Protein AF-A0AAE3GJQ9-F1 (afdb_monomer_lite)

InterPro domains:
  IPR012338 Beta-lactamase/transpeptidase-like [G3DSA:3.40.710.10] (1-154)
  IPR012338 Beta-lactamase/transpeptidase-like [SSF56601] (18-135)

pLDDT: mean 72.99, std 22.9, range [23.61, 96.0]

Secondary structure (DSSP, 8-state):
-PPP-----------HHHHHHHT-TTTS--TTTGGGSHHHHHHT-TTTT----HHHHHHHHHHHTT--SSS--SS-HHHHHHHHS--EEEE-TTT-SEEEE-SSSEE-TTT-GGG-TT-EEEE-TTSEEEEE-TTS-HHHHHHH--EEE----S-TTS--HHHHHHHHT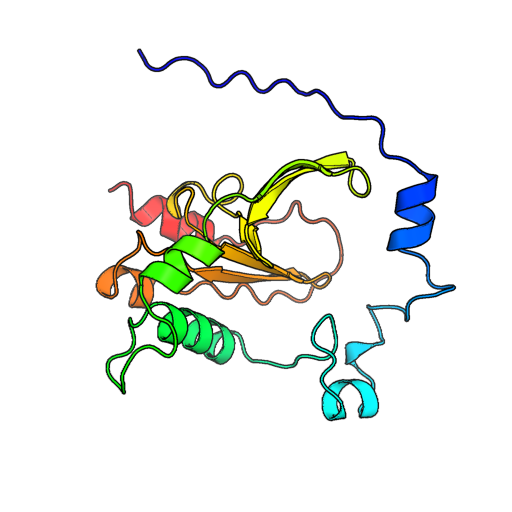T--

Foldseek 3Di:
DDDPDPPPPPLPPQPVVLLCVVCPCVPDPDLVCQCVDPVLCVVVPVPRNDDDDLVGLLVLLCLCLQLDPPDGRPDDPVRLVQQQDWDDFDQDNNPSDTFTHGNVWTACCVVQVLLPSSKTWDADQQGFIFIHHNVQHSVRSVQQSDGPDDGDDDDPPDDPVSNVVSSVVVVD

Radius of gyration: 17.52 Å; chains: 1; bounding box: 45×39×41 Å

Sequence (172 aa):
MAPAIQTSGAEAEKSPELAKIAFSHKYMPDLSVFPNFRRTRALGQGWAGGVASARGVAGAYAAALGVLDDGPAPLHADTVETFTRIRSEGIDLVSGVESRFALGFEVFDARYPCLGPEAFGHGGTAGASAFASPRLTRRHWRRTAGAAAHHRSTSQSWMAPEVTSRCSSIML

Structure (mmCIF, N/CA/C/O backbone):
data_AF-A0AAE3GJQ9-F1
#
_entry.id   AF-A0AAE3GJQ9-F1
#
loop_
_atom_site.group_PDB
_atom_site.id
_atom_site.type_symbol
_atom_site.label_atom_id
_atom_site.label_alt_id
_atom_site.label_comp_id
_atom_site.label_asym_id
_atom_site.label_entity_id
_atom_site.label_seq_id
_atom_site.pdbx_PDB_ins_code
_atom_site.Cartn_x
_atom_site.Cartn_y
_atom_site.Cartn_z
_atom_site.occupancy
_atom_site.B_iso_or_equiv
_atom_site.auth_seq_id
_atom_site.auth_comp_id
_atom_site.auth_asym_id
_atom_site.auth_atom_id
_atom_site.pdbx_PDB_model_num
ATOM 1 N N . MET A 1 1 ? 13.189 25.782 22.256 1.00 32.47 1 MET A N 1
ATOM 2 C CA . MET A 1 1 ? 14.228 25.770 21.208 1.00 32.47 1 MET A CA 1
ATOM 3 C C . MET A 1 1 ? 14.411 24.318 20.790 1.00 32.47 1 MET A C 1
ATOM 5 O O . MET A 1 1 ? 15.151 23.595 21.438 1.00 32.47 1 MET A O 1
ATOM 9 N N . ALA A 1 2 ? 13.594 23.844 19.846 1.00 30.52 2 ALA A N 1
ATOM 10 C CA . ALA A 1 2 ? 13.732 22.488 19.313 1.00 30.52 2 ALA A CA 1
ATOM 11 C C . ALA A 1 2 ? 14.987 22.449 18.425 1.00 30.52 2 ALA A C 1
ATOM 13 O O . ALA A 1 2 ? 15.231 23.439 17.727 1.00 30.52 2 ALA A O 1
ATOM 14 N N . PRO A 1 3 ? 15.806 21.386 18.468 1.00 30.17 3 PRO A N 1
ATOM 15 C CA . PRO A 1 3 ? 16.993 21.326 17.633 1.00 30.17 3 PRO A CA 1
ATOM 16 C C . PRO A 1 3 ? 16.565 21.271 16.165 1.00 30.17 3 PRO A C 1
ATOM 18 O O . PRO A 1 3 ? 15.578 20.622 15.813 1.00 30.17 3 PRO A O 1
ATOM 21 N N . ALA A 1 4 ? 17.297 21.991 15.319 1.00 27.89 4 ALA A N 1
ATOM 22 C CA . ALA A 1 4 ? 17.154 21.899 13.878 1.00 27.89 4 ALA A CA 1
ATOM 23 C C . ALA A 1 4 ? 17.372 20.439 13.459 1.00 27.89 4 ALA A C 1
ATOM 25 O O . ALA A 1 4 ? 18.405 19.852 13.784 1.00 27.89 4 ALA A O 1
ATOM 26 N N . ILE A 1 5 ? 16.399 19.858 12.755 1.00 37.12 5 ILE A N 1
ATOM 27 C CA . ILE A 1 5 ? 16.585 18.589 12.055 1.00 37.12 5 ILE A CA 1
ATOM 28 C C . ILE A 1 5 ? 17.704 18.840 11.049 1.00 37.12 5 ILE A C 1
ATOM 30 O O . ILE A 1 5 ? 17.529 19.598 10.094 1.00 37.12 5 ILE A O 1
ATOM 34 N N . GLN A 1 6 ? 18.878 18.266 11.301 1.00 32.62 6 GLN A N 1
ATOM 35 C CA . GLN A 1 6 ? 19.930 18.229 10.304 1.00 32.62 6 GLN A CA 1
ATOM 36 C C . GLN A 1 6 ? 19.438 17.327 9.178 1.00 32.62 6 GLN A C 1
ATOM 38 O O . GLN A 1 6 ? 19.431 16.108 9.304 1.00 32.62 6 GLN A O 1
ATOM 43 N N . THR A 1 7 ? 19.011 17.933 8.075 1.00 36.88 7 THR A N 1
ATOM 44 C CA . THR A 1 7 ? 18.925 17.254 6.787 1.00 36.88 7 THR A CA 1
ATOM 45 C C . THR A 1 7 ? 20.358 16.937 6.371 1.00 36.88 7 THR A C 1
ATOM 47 O O . THR A 1 7 ? 20.999 17.744 5.692 1.00 36.88 7 THR A O 1
ATOM 50 N N . SER A 1 8 ? 20.922 15.813 6.822 1.00 38.44 8 SER A N 1
ATOM 51 C CA . SER A 1 8 ? 22.130 15.299 6.185 1.00 38.44 8 SER A CA 1
ATOM 52 C C . SER A 1 8 ? 21.716 14.834 4.794 1.00 38.44 8 SER A C 1
ATOM 54 O O . SER A 1 8 ? 21.254 13.712 4.611 1.00 38.44 8 SER A O 1
ATOM 56 N N . GLY A 1 9 ? 21.839 15.740 3.826 1.00 37.78 9 GLY A N 1
ATOM 57 C CA . GLY A 1 9 ? 21.738 15.478 2.396 1.00 37.78 9 GLY A CA 1
ATOM 58 C C . GLY A 1 9 ? 22.890 14.599 1.920 1.00 37.78 9 GLY A C 1
ATOM 59 O O . GLY A 1 9 ? 23.699 15.019 1.101 1.00 37.78 9 GLY A O 1
ATOM 60 N N . ALA A 1 10 ? 22.999 13.394 2.470 1.00 41.84 10 ALA A N 1
ATOM 61 C CA . ALA A 1 10 ? 23.783 12.335 1.876 1.00 41.84 10 ALA A CA 1
ATOM 62 C C . ALA A 1 10 ? 22.895 11.688 0.810 1.00 41.84 10 ALA A C 1
ATOM 64 O O . ALA A 1 10 ? 22.205 10.709 1.069 1.00 41.84 10 ALA A O 1
ATOM 65 N N . GLU A 1 11 ? 22.872 12.271 -0.388 1.00 43.75 11 GLU A N 1
ATOM 66 C CA . GLU A 1 11 ? 22.449 11.540 -1.581 1.00 43.75 11 GLU A CA 1
ATOM 67 C C . GLU A 1 11 ? 23.461 10.399 -1.744 1.00 43.75 11 GLU A C 1
ATOM 69 O O . GLU A 1 11 ? 24.597 10.619 -2.169 1.00 43.75 11 GLU A O 1
ATOM 74 N N . ALA A 1 12 ? 23.113 9.185 -1.309 1.00 54.75 12 ALA A N 1
ATOM 75 C CA . ALA A 1 12 ? 23.925 8.035 -1.675 1.00 54.75 12 ALA A CA 1
ATOM 76 C C . ALA A 1 12 ? 23.863 7.909 -3.200 1.00 54.75 12 ALA A C 1
ATOM 78 O O . ALA A 1 12 ? 22.792 8.051 -3.799 1.00 54.75 12 ALA A O 1
ATOM 79 N N . GLU A 1 13 ? 25.014 7.679 -3.829 1.00 60.03 13 GLU A N 1
ATOM 80 C CA . GLU A 1 13 ? 25.101 7.516 -5.274 1.00 60.03 13 GLU A CA 1
ATOM 81 C C . GLU A 1 13 ? 24.125 6.416 -5.714 1.00 60.03 13 GLU A C 1
ATOM 83 O O . GLU A 1 13 ? 24.270 5.248 -5.343 1.00 60.03 13 GLU A O 1
ATOM 88 N N . LYS A 1 14 ? 23.088 6.807 -6.468 1.00 63.06 14 LYS A N 1
ATOM 89 C CA . LYS A 1 14 ? 22.105 5.882 -7.043 1.00 63.06 14 LYS A CA 1
ATOM 90 C C . LYS A 1 14 ? 22.868 4.799 -7.771 1.00 63.06 14 LYS A C 1
ATOM 92 O O . LYS A 1 14 ? 23.585 5.122 -8.712 1.00 63.06 14 LYS A O 1
ATOM 97 N N . SER A 1 15 ? 22.699 3.536 -7.389 1.00 79.31 15 SER A N 1
ATOM 98 C CA . SER A 1 15 ? 23.363 2.463 -8.121 1.00 79.31 15 SER A CA 1
ATOM 99 C C . SER A 1 15 ? 22.701 2.333 -9.497 1.00 79.31 15 SER A C 1
ATOM 101 O O . SER A 1 15 ? 21.557 1.868 -9.583 1.00 79.31 15 SER A O 1
ATOM 103 N N . PRO A 1 16 ? 23.379 2.721 -10.597 1.00 79.44 16 PRO A N 1
ATOM 104 C CA . PRO A 1 16 ? 22.765 2.688 -11.919 1.00 79.44 16 PRO A CA 1
ATOM 105 C C . PRO A 1 16 ? 22.431 1.252 -12.339 1.00 79.44 16 PRO A C 1
ATOM 107 O O . PRO A 1 16 ? 21.492 1.037 -13.100 1.00 79.44 16 PRO A O 1
ATOM 110 N N . GLU A 1 17 ? 23.150 0.261 -11.811 1.00 87.81 17 GLU A N 1
ATOM 111 C CA . GLU A 1 17 ? 22.883 -1.157 -12.055 1.00 87.81 17 GLU A CA 1
ATOM 112 C C . GLU A 1 17 ? 21.627 -1.653 -11.325 1.00 87.81 17 GLU A C 1
ATOM 114 O O . GLU A 1 17 ? 20.799 -2.331 -11.936 1.00 87.81 17 GLU A O 1
ATOM 119 N N . LEU A 1 18 ? 21.411 -1.268 -10.059 1.00 89.50 18 LEU A N 1
ATOM 120 C CA . LEU A 1 18 ? 20.191 -1.653 -9.337 1.00 89.50 18 LEU A CA 1
ATOM 121 C C . LEU A 1 18 ? 18.946 -1.015 -9.953 1.00 89.50 18 LEU A C 1
ATOM 123 O O . LEU A 1 18 ? 17.935 -1.694 -10.120 1.00 89.50 18 LEU A O 1
ATOM 127 N N . ALA A 1 19 ? 19.031 0.252 -10.366 1.00 85.69 19 ALA A N 1
ATOM 128 C CA . ALA A 1 19 ? 17.940 0.917 -11.070 1.00 85.69 19 ALA A CA 1
ATOM 129 C C . ALA A 1 19 ? 17.616 0.221 -12.406 1.00 85.69 19 ALA A C 1
ATOM 131 O O . ALA A 1 19 ? 16.446 -0.018 -12.712 1.00 85.69 19 ALA A O 1
ATOM 132 N N . LYS A 1 20 ? 18.637 -0.180 -13.181 1.00 86.25 20 LYS A N 1
ATOM 133 C CA . LYS A 1 20 ? 18.446 -0.951 -14.424 1.00 86.25 20 LYS A CA 1
ATOM 134 C C . LYS A 1 20 ? 17.746 -2.285 -14.189 1.00 86.25 20 LYS A C 1
ATOM 136 O O . LYS A 1 20 ? 16.993 -2.705 -15.062 1.00 86.25 20 LYS A O 1
ATOM 141 N N . ILE A 1 21 ? 17.998 -2.951 -13.059 1.00 88.00 21 ILE A N 1
ATOM 142 C CA . ILE A 1 21 ? 17.336 -4.210 -12.690 1.00 88.00 21 ILE A CA 1
ATOM 143 C C . ILE A 1 21 ? 15.894 -3.943 -12.240 1.00 88.00 21 ILE A C 1
ATOM 145 O O . ILE A 1 21 ? 14.971 -4.550 -12.781 1.00 88.00 21 ILE A O 1
ATOM 149 N N . ALA A 1 22 ? 15.695 -3.020 -11.296 1.00 85.75 22 ALA A N 1
ATOM 150 C CA . ALA A 1 22 ? 14.398 -2.739 -10.679 1.00 85.75 22 ALA A CA 1
ATOM 151 C C . ALA A 1 22 ? 13.359 -2.178 -11.664 1.00 85.75 22 ALA A C 1
ATOM 153 O O . ALA A 1 22 ? 12.171 -2.455 -11.532 1.00 85.75 22 ALA A O 1
ATOM 154 N N . PHE A 1 23 ? 13.803 -1.424 -12.673 1.00 83.38 23 PHE A N 1
ATOM 155 C CA . PHE A 1 23 ? 12.940 -0.860 -13.715 1.00 83.38 23 PHE A CA 1
ATOM 156 C C . PHE A 1 23 ? 13.115 -1.570 -15.070 1.00 83.38 23 PHE A C 1
ATOM 158 O O . PHE A 1 23 ? 12.793 -1.018 -16.122 1.00 83.38 23 PHE A O 1
ATOM 165 N N . SER A 1 24 ? 13.641 -2.803 -15.069 1.00 85.56 24 SER A N 1
ATOM 166 C CA . SER A 1 24 ? 13.931 -3.542 -16.298 1.00 85.56 24 SER A CA 1
ATOM 167 C C . SER A 1 24 ? 12.677 -4.089 -16.974 1.00 85.56 24 SER A C 1
ATOM 169 O O . SER A 1 24 ? 12.030 -4.998 -16.457 1.00 85.56 24 SER A O 1
ATOM 171 N N . HIS A 1 25 ? 12.430 -3.690 -18.221 1.00 84.69 25 HIS A N 1
ATOM 172 C CA . HIS A 1 25 ? 11.399 -4.325 -19.054 1.00 84.69 25 HIS A CA 1
ATOM 173 C C . HIS A 1 25 ? 11.817 -5.717 -19.575 1.00 84.69 25 HIS A C 1
ATOM 175 O O . HIS A 1 25 ? 11.029 -6.413 -20.211 1.00 84.69 25 HIS A O 1
ATOM 181 N N . LYS A 1 26 ? 13.065 -6.146 -19.317 1.00 84.19 26 LYS A N 1
ATOM 182 C CA . LYS A 1 26 ? 13.549 -7.490 -19.673 1.00 84.19 26 LYS A CA 1
ATOM 183 C C . LYS A 1 26 ? 12.948 -8.573 -18.772 1.00 84.19 26 LYS A C 1
ATOM 185 O O . LYS A 1 26 ? 12.724 -9.689 -19.230 1.00 84.19 26 LYS A O 1
ATOM 190 N N . TYR A 1 27 ? 12.725 -8.247 -17.500 1.00 78.31 27 TYR A N 1
ATOM 191 C CA . TYR A 1 27 ? 12.265 -9.196 -16.479 1.00 78.31 27 TYR A CA 1
ATOM 192 C C . TYR A 1 27 ? 10.924 -8.802 -15.861 1.00 78.31 27 TYR A C 1
ATOM 194 O O . TYR A 1 27 ? 10.273 -9.637 -15.237 1.00 78.31 27 TYR A O 1
ATOM 202 N N . MET A 1 28 ? 10.496 -7.553 -16.050 1.00 79.25 28 MET A N 1
ATOM 203 C CA . MET A 1 28 ? 9.217 -7.050 -15.575 1.00 79.25 28 MET A CA 1
ATOM 204 C C . MET A 1 28 ? 8.371 -6.570 -16.751 1.00 79.25 28 MET A C 1
ATOM 206 O O . MET A 1 28 ? 8.904 -6.034 -17.722 1.00 79.25 28 MET A O 1
ATOM 210 N N . PRO A 1 29 ? 7.048 -6.765 -16.697 1.00 84.31 29 PRO A N 1
ATOM 211 C CA . PRO A 1 29 ? 6.170 -6.226 -17.717 1.00 84.31 29 PRO A CA 1
ATOM 212 C C . PRO A 1 29 ? 6.131 -4.698 -17.613 1.00 84.31 29 PRO A C 1
ATOM 214 O O . PRO A 1 29 ? 6.229 -4.137 -16.522 1.00 84.31 29 PRO A O 1
ATOM 217 N N . ASP A 1 30 ? 5.930 -4.028 -18.745 1.00 86.12 30 ASP A N 1
ATOM 218 C CA . ASP A 1 30 ? 5.709 -2.583 -18.774 1.00 86.12 30 ASP A CA 1
ATOM 219 C C . ASP A 1 30 ? 4.469 -2.222 -17.936 1.00 86.12 30 ASP A C 1
ATOM 221 O O . ASP A 1 30 ? 3.333 -2.551 -18.292 1.00 86.12 30 ASP A O 1
ATOM 225 N N . LEU A 1 31 ? 4.691 -1.539 -16.809 1.00 84.12 31 LEU A N 1
ATOM 226 C CA . LEU A 1 31 ? 3.649 -1.199 -15.838 1.00 84.12 31 LEU A CA 1
ATOM 227 C C . LEU A 1 31 ? 2.618 -0.200 -16.374 1.00 84.12 31 LEU A C 1
ATOM 229 O O . LEU A 1 31 ? 1.530 -0.103 -15.808 1.00 84.12 31 LEU A O 1
ATOM 233 N N . SER A 1 32 ? 2.912 0.507 -17.469 1.00 84.12 32 SER A N 1
ATOM 234 C CA . SER A 1 32 ? 1.944 1.400 -18.115 1.00 84.12 32 SER A CA 1
ATOM 235 C C . SER A 1 32 ? 0.811 0.633 -18.809 1.00 84.12 32 SER A C 1
ATOM 237 O O . SER A 1 32 ? -0.311 1.130 -18.920 1.00 84.12 32 SER A O 1
ATOM 239 N N . VAL A 1 33 ? 1.073 -0.611 -19.226 1.00 88.50 33 VAL A N 1
ATOM 240 C CA . VAL A 1 33 ? 0.109 -1.471 -19.930 1.00 88.50 33 VAL A CA 1
ATOM 241 C C . VAL A 1 33 ? -0.273 -2.717 -19.138 1.00 88.50 33 VAL A C 1
ATOM 243 O O . VAL A 1 33 ? -1.373 -3.238 -19.315 1.00 88.50 33 VAL A O 1
ATOM 246 N N . PHE A 1 34 ? 0.587 -3.193 -18.238 1.00 88.50 34 PHE A N 1
ATOM 247 C CA . PHE A 1 34 ? 0.407 -4.455 -17.523 1.00 88.50 34 PHE A CA 1
ATOM 248 C C . PHE A 1 34 ? -0.934 -4.582 -16.767 1.00 88.50 34 PHE A C 1
ATOM 250 O O . PHE A 1 34 ? -1.601 -5.613 -16.930 1.00 88.50 34 PHE A O 1
ATOM 257 N N . PRO A 1 35 ? -1.409 -3.564 -16.020 1.00 89.06 35 PRO A N 1
ATOM 258 C CA . PRO A 1 35 ? -2.707 -3.627 -15.337 1.00 89.06 35 PRO A CA 1
ATOM 259 C C . PRO A 1 35 ? -3.910 -3.687 -16.300 1.00 89.06 35 PRO A C 1
ATOM 261 O O . PRO A 1 35 ? -5.016 -4.090 -15.917 1.00 89.06 35 PRO A O 1
ATOM 264 N N . ASN A 1 36 ? -3.714 -3.321 -17.574 1.00 91.19 36 ASN A N 1
ATOM 265 C CA . ASN A 1 36 ? -4.773 -3.278 -18.583 1.00 91.19 36 ASN A CA 1
ATOM 266 C C . ASN A 1 36 ? -5.098 -4.657 -19.179 1.00 91.19 36 ASN A C 1
ATOM 268 O O . ASN A 1 36 ? -6.189 -4.832 -19.738 1.00 91.19 36 ASN A O 1
ATOM 272 N N . PHE A 1 37 ? -4.262 -5.678 -18.976 1.00 93.88 37 PHE A N 1
ATOM 273 C CA . PHE A 1 37 ? -4.596 -7.041 -19.389 1.00 93.88 37 PHE A CA 1
ATOM 274 C C . PHE A 1 37 ? -5.681 -7.658 -18.497 1.00 93.88 37 PHE A C 1
ATOM 276 O O . PHE A 1 37 ? -5.590 -7.655 -17.269 1.00 93.88 37 PHE A O 1
ATOM 283 N N . ARG A 1 38 ? -6.699 -8.277 -19.118 1.00 96.00 38 ARG A N 1
ATOM 284 C CA . ARG A 1 38 ? -7.754 -9.002 -18.380 1.00 96.00 38 ARG A CA 1
ATOM 285 C C . ARG A 1 38 ? -7.173 -10.085 -17.475 1.00 96.00 38 ARG A C 1
ATOM 287 O O . ARG A 1 38 ? -7.627 -10.230 -16.349 1.00 96.00 38 ARG A O 1
ATOM 294 N N . ARG A 1 39 ? -6.158 -10.812 -17.957 1.00 94.75 39 ARG A N 1
ATOM 295 C CA . ARG A 1 39 ? -5.498 -11.882 -17.198 1.00 94.75 39 ARG A CA 1
ATOM 296 C C . ARG A 1 39 ? -4.814 -11.354 -15.936 1.00 94.75 39 ARG A C 1
ATOM 298 O O . ARG A 1 39 ? -4.916 -12.000 -14.904 1.00 94.75 39 ARG A O 1
ATOM 305 N N . THR A 1 40 ? -4.186 -10.179 -15.999 1.00 93.44 40 THR A N 1
ATOM 306 C CA . THR A 1 40 ? -3.594 -9.515 -14.828 1.00 93.44 40 THR A CA 1
ATOM 307 C C . THR A 1 40 ? -4.656 -9.240 -13.769 1.00 93.44 40 THR A C 1
ATOM 309 O O . THR A 1 40 ? -4.527 -9.701 -12.642 1.00 93.44 40 THR A O 1
ATOM 312 N N . ARG A 1 41 ? -5.764 -8.591 -14.149 1.00 94.44 41 ARG A N 1
ATOM 313 C CA . ARG A 1 41 ? -6.862 -8.298 -13.212 1.00 94.44 41 ARG A CA 1
ATOM 314 C C . ARG A 1 41 ? -7.543 -9.551 -12.666 1.00 94.44 41 ARG A C 1
ATOM 316 O O . ARG A 1 41 ? -7.958 -9.560 -11.517 1.00 94.44 41 ARG A O 1
ATOM 323 N N . ALA A 1 42 ? -7.667 -10.593 -13.486 1.00 95.38 42 ALA A N 1
ATOM 324 C CA . ALA A 1 42 ? -8.278 -11.854 -13.076 1.00 95.38 42 ALA A CA 1
ATOM 325 C C . ALA A 1 42 ? -7.412 -12.631 -12.073 1.00 95.38 42 ALA A C 1
ATOM 327 O O . ALA A 1 42 ? -7.957 -13.304 -11.206 1.00 95.38 42 ALA A O 1
ATOM 328 N N . LEU A 1 43 ? -6.082 -12.552 -12.194 1.00 95.06 43 LEU A N 1
ATOM 329 C CA . LEU A 1 43 ? -5.153 -13.228 -11.283 1.00 95.06 43 LEU A CA 1
ATOM 330 C C . LEU A 1 43 ? -4.806 -12.389 -10.049 1.00 95.06 43 LEU A C 1
ATOM 332 O O . LEU A 1 43 ? -4.459 -12.963 -9.023 1.00 95.06 43 LEU A O 1
ATOM 336 N N . GLY A 1 44 ? -4.879 -11.058 -10.141 1.00 91.94 44 GLY A N 1
ATOM 337 C CA . GLY A 1 44 ? -4.752 -10.158 -8.996 1.00 91.94 44 GLY A CA 1
ATOM 338 C C . GLY A 1 44 ? -3.422 -10.288 -8.254 1.00 91.94 44 GLY A C 1
ATOM 339 O O . GLY A 1 44 ? -3.418 -10.400 -7.031 1.00 91.94 44 GLY A O 1
ATOM 340 N N . GLN A 1 45 ? -2.288 -10.300 -8.967 1.00 90.50 45 GLN A N 1
ATOM 341 C CA . GLN A 1 45 ? -0.972 -10.424 -8.331 1.00 90.50 45 GLN A CA 1
ATOM 342 C C . GLN A 1 45 ? -0.783 -9.325 -7.278 1.00 90.50 45 GLN A C 1
ATOM 344 O O . GLN A 1 45 ? -0.969 -8.146 -7.584 1.00 90.50 45 GLN A O 1
ATOM 349 N N . GLY A 1 46 ? -0.354 -9.706 -6.072 1.00 86.12 46 GLY A N 1
ATOM 350 C CA . GLY A 1 46 ? -0.326 -8.817 -4.904 1.00 86.12 46 GLY A CA 1
ATOM 351 C C . GLY A 1 46 ? 0.526 -7.551 -5.047 1.00 86.12 46 GLY A C 1
ATOM 352 O O . GLY A 1 46 ? 0.322 -6.607 -4.296 1.00 86.12 46 GLY A O 1
ATOM 353 N N . TRP A 1 47 ? 1.439 -7.500 -6.019 1.00 84.88 47 TRP A N 1
ATOM 354 C CA . TRP A 1 47 ? 2.322 -6.352 -6.231 1.00 84.88 47 TRP A CA 1
ATOM 355 C C . TRP A 1 47 ? 1.826 -5.344 -7.293 1.00 84.88 47 TRP A C 1
ATOM 357 O O . TRP A 1 47 ? 2.091 -4.155 -7.163 1.00 84.88 47 TRP A O 1
ATOM 367 N N . ALA A 1 48 ? 1.086 -5.769 -8.330 1.00 86.00 48 ALA A N 1
ATOM 368 C CA . ALA A 1 48 ? 0.695 -4.870 -9.438 1.00 86.00 48 ALA A CA 1
ATOM 369 C C . ALA A 1 48 ? -0.638 -5.201 -10.143 1.00 86.00 48 ALA A C 1
ATOM 371 O O . ALA A 1 48 ? -1.044 -4.482 -11.055 1.00 86.00 48 ALA A O 1
ATOM 372 N N . GLY A 1 49 ? -1.321 -6.287 -9.763 1.00 89.31 49 GLY A N 1
ATOM 373 C CA . GLY A 1 49 ? -2.559 -6.734 -10.416 1.00 89.31 49 GLY A CA 1
ATOM 374 C C . GLY A 1 49 ? -3.851 -6.288 -9.727 1.00 89.31 49 GLY A C 1
ATOM 375 O O . GLY A 1 49 ? -4.936 -6.550 -10.247 1.00 89.31 49 GLY A O 1
ATOM 376 N N . GLY A 1 50 ? -3.750 -5.643 -8.563 1.00 89.44 50 GLY A N 1
ATOM 377 C CA . GLY A 1 50 ? -4.899 -5.199 -7.778 1.00 89.44 50 GLY A CA 1
ATOM 378 C C . GLY A 1 50 ? -5.696 -4.087 -8.463 1.00 89.44 50 GLY A C 1
ATOM 379 O O . GLY A 1 50 ? -5.133 -3.150 -9.025 1.00 89.44 50 GLY A O 1
ATOM 380 N N . VAL A 1 51 ? -7.025 -4.171 -8.379 1.00 90.38 51 VAL A N 1
ATOM 381 C CA . VAL A 1 51 ? -7.946 -3.133 -8.859 1.00 90.38 51 VAL A CA 1
ATOM 382 C C . VAL A 1 51 ? -8.911 -2.784 -7.742 1.00 90.38 51 VAL A C 1
ATOM 384 O O . VAL A 1 51 ? -9.621 -3.647 -7.233 1.00 90.38 51 VAL A O 1
ATOM 387 N N . ALA A 1 52 ? -8.954 -1.509 -7.374 1.00 88.31 52 ALA A N 1
ATOM 388 C CA . ALA A 1 52 ? -9.846 -1.018 -6.340 1.00 88.31 52 ALA A CA 1
ATOM 389 C C . ALA A 1 52 ? -10.216 0.448 -6.586 1.00 88.31 52 ALA A C 1
ATOM 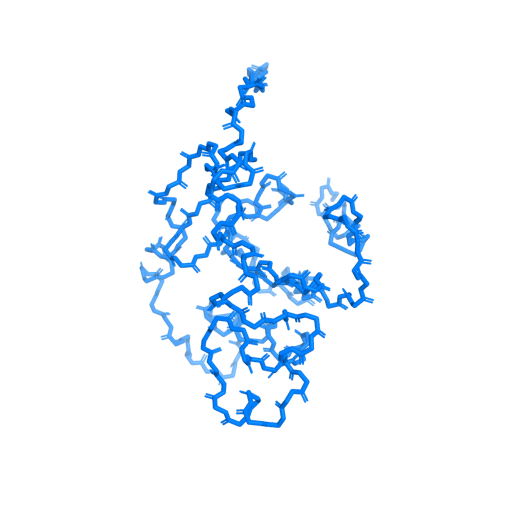391 O O . ALA A 1 52 ? -9.491 1.195 -7.242 1.00 88.31 52 ALA A O 1
ATOM 392 N N . SER A 1 53 ? -11.357 0.866 -6.038 1.00 86.81 53 SER A N 1
ATOM 393 C CA . SER A 1 53 ? -11.718 2.283 -5.976 1.00 86.81 53 SER A CA 1
ATOM 394 C C . SER A 1 53 ? -11.044 2.955 -4.780 1.00 86.81 53 SER A C 1
ATOM 396 O O . SER A 1 53 ? -10.804 2.309 -3.760 1.00 86.81 53 SER A O 1
ATOM 398 N N . ALA A 1 54 ? -10.829 4.270 -4.860 1.00 82.00 54 ALA A N 1
ATOM 399 C CA . ALA A 1 54 ? -10.322 5.079 -3.749 1.00 82.00 54 ALA A CA 1
ATOM 400 C C . ALA A 1 54 ? -11.112 4.841 -2.444 1.00 82.00 54 ALA A C 1
ATOM 402 O O . ALA A 1 54 ? -10.533 4.599 -1.387 1.00 82.00 54 ALA A O 1
ATOM 403 N N . ARG A 1 55 ? -12.449 4.812 -2.540 1.00 83.56 55 ARG A N 1
ATOM 404 C CA . ARG A 1 55 ? -13.347 4.520 -1.412 1.00 83.56 55 ARG A CA 1
ATOM 405 C C . ARG A 1 55 ? -13.134 3.116 -0.844 1.00 83.56 55 ARG A C 1
ATOM 407 O O . ARG A 1 55 ? -13.127 2.961 0.370 1.00 83.56 55 ARG A O 1
ATOM 414 N N . GLY A 1 56 ? -12.975 2.112 -1.706 1.00 86.50 56 GLY A N 1
ATOM 415 C CA . GLY A 1 56 ? -12.757 0.729 -1.283 1.00 86.50 56 GLY A CA 1
ATOM 416 C C . GLY A 1 56 ? -11.442 0.559 -0.526 1.00 86.50 56 GLY A C 1
ATOM 417 O O . GLY A 1 56 ? -11.435 -0.016 0.557 1.00 86.50 56 GLY A O 1
ATOM 418 N N . VAL A 1 57 ? -10.349 1.127 -1.047 1.00 88.50 57 VAL A N 1
ATOM 419 C CA . VAL A 1 57 ? -9.033 1.058 -0.387 1.00 88.50 57 VAL A CA 1
ATOM 420 C C . VAL A 1 57 ? -9.043 1.819 0.938 1.00 88.50 57 VAL A C 1
ATOM 422 O O . VAL A 1 57 ? -8.586 1.292 1.949 1.00 88.50 57 VAL A O 1
ATOM 425 N N . ALA A 1 58 ? -9.635 3.016 0.975 1.00 84.94 58 ALA A N 1
ATOM 426 C CA . ALA A 1 58 ? -9.830 3.746 2.224 1.00 84.94 58 ALA A CA 1
ATOM 427 C C . ALA A 1 58 ? -10.649 2.937 3.245 1.00 84.94 58 ALA A C 1
ATOM 429 O O . ALA A 1 58 ? -10.290 2.887 4.417 1.00 84.94 58 ALA A O 1
ATOM 430 N N . GLY A 1 59 ? -11.716 2.264 2.807 1.00 86.06 59 GLY A N 1
ATOM 431 C CA . GLY A 1 59 ? -12.503 1.363 3.649 1.00 86.06 59 GLY A CA 1
ATOM 432 C C . GLY A 1 59 ? -11.688 0.188 4.194 1.00 86.06 59 GLY A C 1
ATOM 433 O O . GLY A 1 59 ? -11.809 -0.131 5.370 1.00 86.06 59 GLY A O 1
ATOM 434 N N . ALA A 1 60 ? -10.809 -0.411 3.386 1.00 88.88 60 ALA A N 1
ATOM 435 C CA . ALA A 1 60 ? -9.942 -1.506 3.825 1.00 88.88 60 ALA A CA 1
ATOM 436 C C . ALA A 1 60 ? -8.948 -1.065 4.916 1.00 88.88 60 ALA A C 1
ATOM 438 O O . ALA A 1 60 ? -8.824 -1.729 5.944 1.00 88.88 60 ALA A O 1
ATOM 439 N N . TYR A 1 61 ? -8.301 0.092 4.747 1.00 89.38 61 TYR A N 1
ATOM 440 C CA . TYR A 1 61 ? -7.432 0.685 5.772 1.00 89.38 61 TYR A CA 1
ATOM 441 C C . TYR A 1 61 ? -8.206 1.080 7.043 1.00 89.38 61 TYR A C 1
ATOM 443 O O . TYR A 1 61 ? -7.727 0.877 8.158 1.00 89.38 61 TYR A O 1
ATOM 451 N N . ALA A 1 62 ? -9.434 1.586 6.886 1.00 86.88 62 ALA A N 1
ATOM 452 C CA . ALA A 1 62 ? -10.340 1.877 7.997 1.00 86.88 62 ALA A CA 1
ATOM 453 C C . ALA A 1 62 ? -10.695 0.611 8.793 1.00 86.88 62 ALA A C 1
ATOM 455 O O . ALA A 1 62 ? -10.700 0.614 10.025 1.00 86.88 62 ALA A O 1
ATOM 456 N N . ALA A 1 63 ? -10.993 -0.475 8.078 1.00 88.19 63 ALA A N 1
ATOM 457 C CA . ALA A 1 63 ? -11.289 -1.766 8.674 1.00 88.19 63 ALA A CA 1
ATOM 458 C C . ALA A 1 63 ? -10.078 -2.273 9.459 1.00 88.19 63 ALA A C 1
ATOM 460 O O . ALA A 1 63 ? -10.235 -2.634 10.619 1.00 88.19 63 ALA A O 1
ATOM 461 N N . ALA A 1 64 ? -8.875 -2.213 8.872 1.00 88.38 64 ALA A N 1
ATOM 462 C CA . ALA A 1 64 ? -7.627 -2.642 9.506 1.00 88.38 64 ALA A CA 1
ATOM 463 C C . ALA A 1 64 ? -7.340 -1.920 10.835 1.00 88.38 64 ALA A C 1
ATOM 465 O O . ALA A 1 64 ? -6.862 -2.549 11.773 1.00 88.38 64 ALA A O 1
ATOM 466 N N . LEU A 1 65 ? -7.683 -0.631 10.938 1.00 86.31 65 LEU A N 1
ATOM 467 C CA . LEU A 1 65 ? -7.578 0.139 12.183 1.00 86.31 65 LEU A CA 1
ATOM 468 C C . LEU A 1 65 ? -8.759 -0.057 13.151 1.00 86.31 65 LEU A C 1
ATOM 470 O O . LEU A 1 65 ? -8.781 0.550 14.220 1.00 86.31 65 LEU A O 1
ATOM 474 N N . GLY A 1 66 ? -9.775 -0.841 12.787 1.00 86.19 66 GLY A N 1
ATOM 475 C CA . GLY A 1 66 ? -10.967 -1.029 13.615 1.00 86.19 66 GLY A CA 1
ATOM 476 C C . GLY A 1 66 ? -11.796 0.244 13.787 1.00 86.19 66 GLY A C 1
ATOM 477 O O . GLY A 1 66 ? -12.422 0.440 14.832 1.00 86.19 66 GLY A O 1
ATOM 478 N N . VAL A 1 67 ? -11.773 1.146 12.798 1.00 83.75 67 VAL A N 1
ATOM 479 C CA . VAL A 1 67 ? -12.492 2.431 12.856 1.00 83.75 67 VAL A CA 1
ATOM 480 C C . VAL A 1 67 ? -13.844 2.419 12.140 1.00 83.75 67 VAL A C 1
ATOM 482 O O . VAL A 1 67 ? -14.538 3.435 12.143 1.00 83.75 67 VAL A O 1
ATOM 485 N N . LEU A 1 68 ? -14.219 1.287 11.539 1.00 83.88 68 LEU A N 1
ATOM 486 C CA . LEU A 1 68 ? -15.563 1.054 11.011 1.00 83.88 68 LEU A CA 1
ATOM 487 C C . LEU A 1 68 ? -16.515 0.632 12.137 1.00 83.88 68 LEU A C 1
ATOM 489 O O . LEU A 1 68 ? -16.098 0.013 13.115 1.00 83.88 68 LEU A O 1
ATOM 493 N N . ASP A 1 69 ? -17.790 0.986 11.992 1.00 76.75 69 ASP A N 1
ATOM 494 C CA . ASP A 1 69 ? -18.830 0.678 12.981 1.00 76.75 69 ASP A CA 1
ATOM 495 C C . ASP A 1 69 ? -19.475 -0.705 12.726 1.00 76.75 69 ASP A C 1
ATOM 497 O O . ASP A 1 69 ? -20.205 -1.221 13.568 1.00 76.75 69 ASP A O 1
ATOM 501 N N . ASP A 1 70 ? -19.149 -1.336 11.592 1.00 79.56 70 ASP A N 1
ATOM 502 C CA . ASP A 1 70 ? -19.905 -2.451 11.006 1.00 79.56 70 ASP A CA 1
ATOM 503 C C . ASP A 1 70 ? -19.332 -3.843 11.352 1.00 79.56 70 ASP A C 1
ATOM 505 O O . ASP A 1 70 ? -19.702 -4.844 10.738 1.00 79.56 70 ASP A O 1
ATOM 509 N N . GLY A 1 71 ? -18.403 -3.934 12.310 1.00 76.56 71 GLY A N 1
ATOM 510 C CA . GLY A 1 71 ? -17.821 -5.210 12.730 1.00 76.56 71 GLY A CA 1
ATOM 511 C C . GLY A 1 71 ? -16.500 -5.094 13.497 1.00 76.56 71 GLY A C 1
ATOM 512 O O . GLY A 1 71 ? -15.945 -4.000 13.628 1.00 76.56 71 GLY A O 1
ATOM 513 N N . PRO A 1 72 ? -15.988 -6.220 14.029 1.00 84.06 72 PRO A N 1
ATOM 514 C CA . PRO A 1 72 ? -14.686 -6.256 14.685 1.00 84.06 72 PRO A CA 1
ATOM 515 C C . PRO A 1 72 ? -13.554 -5.969 13.690 1.00 84.06 72 PRO A C 1
ATOM 517 O O . PRO A 1 72 ? -13.646 -6.293 12.505 1.00 84.06 72 PRO A O 1
ATOM 520 N N . ALA A 1 73 ? -12.462 -5.384 14.188 1.00 86.62 73 ALA A N 1
ATOM 521 C CA . ALA A 1 73 ? -11.256 -5.186 13.392 1.00 86.62 73 ALA A CA 1
ATOM 522 C C . ALA A 1 73 ? -10.687 -6.547 12.938 1.00 86.62 73 ALA A C 1
ATOM 524 O O . ALA A 1 73 ? -10.643 -7.480 13.743 1.00 86.62 73 ALA A O 1
ATOM 525 N N . PRO A 1 74 ? -10.205 -6.674 11.689 1.00 89.75 74 PRO A N 1
ATOM 526 C CA . PRO A 1 74 ? -9.577 -7.898 11.206 1.00 89.75 74 PRO A CA 1
ATOM 527 C C . PRO A 1 74 ? -8.171 -8.110 11.791 1.00 89.75 74 PRO A C 1
ATOM 529 O O . PRO A 1 74 ? -7.626 -9.201 11.665 1.00 89.75 74 PRO A O 1
ATOM 532 N N . LEU A 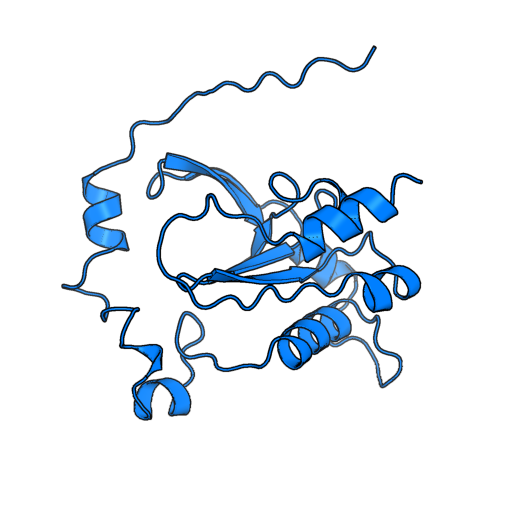1 75 ? -7.576 -7.080 12.406 1.00 89.62 75 LEU A N 1
ATOM 533 C CA . LEU A 1 75 ? -6.252 -7.117 13.026 1.00 89.62 75 LEU A CA 1
ATOM 534 C C . LEU A 1 75 ? -6.356 -6.736 14.504 1.00 89.62 75 LEU A C 1
ATOM 536 O O . LEU A 1 75 ? -7.085 -5.810 14.865 1.00 89.62 75 LEU A O 1
ATOM 540 N N . HIS A 1 76 ? -5.588 -7.418 15.354 1.00 90.75 76 HIS A N 1
ATOM 541 C CA . HIS A 1 76 ? -5.387 -6.984 16.734 1.00 90.75 76 HIS A CA 1
ATOM 542 C C . HIS A 1 76 ? -4.543 -5.704 16.774 1.00 90.75 76 HIS A C 1
ATOM 544 O O . HIS A 1 76 ? -3.703 -5.482 15.899 1.00 90.75 76 HIS A O 1
ATOM 550 N N . ALA A 1 77 ? -4.728 -4.886 17.813 1.00 87.81 77 ALA A N 1
ATOM 551 C CA . ALA A 1 77 ? -3.969 -3.646 17.993 1.00 87.81 77 ALA A CA 1
ATOM 552 C C . ALA A 1 77 ? -2.446 -3.891 17.964 1.00 87.81 77 ALA A C 1
ATOM 554 O O . ALA A 1 77 ? -1.732 -3.202 17.242 1.00 87.81 77 ALA A O 1
ATOM 555 N N . ASP A 1 78 ? -1.970 -4.946 18.628 1.00 92.19 78 ASP A N 1
ATOM 556 C CA . ASP A 1 78 ? -0.549 -5.322 18.653 1.00 92.19 78 ASP A CA 1
ATOM 557 C C . ASP A 1 78 ? -0.019 -5.732 17.263 1.00 92.19 78 ASP A C 1
ATOM 559 O O . ASP A 1 78 ? 1.157 -5.548 16.937 1.00 92.19 78 ASP A O 1
ATOM 563 N N . THR A 1 79 ? -0.888 -6.269 16.394 1.00 91.94 79 THR A N 1
ATOM 564 C CA . THR A 1 79 ? -0.539 -6.559 14.994 1.00 91.94 79 THR A CA 1
ATOM 565 C C . THR A 1 79 ? -0.374 -5.271 14.198 1.00 91.94 79 THR A C 1
ATOM 567 O O . THR A 1 79 ? 0.574 -5.155 13.422 1.00 91.94 79 THR A O 1
ATOM 570 N N . VAL A 1 80 ? -1.254 -4.289 14.417 1.00 88.88 80 VAL A N 1
ATOM 571 C CA . VAL A 1 80 ? -1.120 -2.960 13.808 1.00 88.88 80 VAL A CA 1
ATOM 572 C C . VAL A 1 80 ? 0.184 -2.308 14.264 1.00 88.88 80 VAL A C 1
ATOM 574 O O . VAL A 1 80 ? 0.954 -1.878 13.414 1.00 88.88 80 VAL A O 1
ATOM 577 N N . GLU A 1 81 ? 0.501 -2.329 15.561 1.00 90.06 81 GLU A N 1
ATOM 578 C CA . GLU A 1 81 ? 1.776 -1.810 16.081 1.00 90.06 81 GLU A CA 1
ATOM 579 C C . GLU A 1 81 ? 2.991 -2.509 15.441 1.00 90.06 81 GLU A C 1
ATOM 581 O O . GLU A 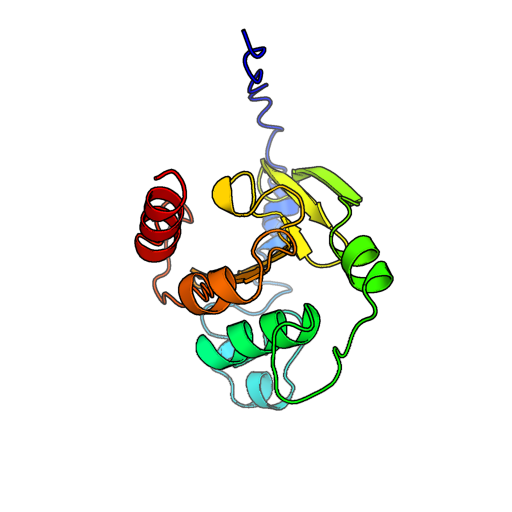1 81 ? 3.984 -1.881 15.066 1.00 90.06 81 GLU A O 1
ATOM 586 N N . THR A 1 82 ? 2.905 -3.827 15.248 1.00 91.25 82 THR A N 1
ATOM 587 C CA . THR A 1 82 ? 3.963 -4.598 14.582 1.00 91.25 82 THR A CA 1
ATOM 588 C C . THR A 1 82 ? 4.162 -4.166 13.126 1.00 91.25 82 THR A C 1
ATOM 590 O O . THR A 1 82 ? 5.304 -4.141 12.653 1.00 91.25 82 THR A O 1
ATOM 593 N N . PHE A 1 83 ? 3.072 -3.843 12.422 1.00 88.31 83 PHE A N 1
ATOM 594 C CA . PHE A 1 83 ? 3.078 -3.417 11.021 1.00 88.31 83 PHE A CA 1
ATOM 595 C C . PHE A 1 83 ? 3.528 -1.975 10.829 1.00 88.31 83 PHE A C 1
ATOM 597 O O . PHE A 1 83 ? 4.080 -1.678 9.773 1.00 88.31 83 PHE A O 1
ATOM 604 N N . THR A 1 84 ? 3.326 -1.106 11.820 1.00 90.38 84 THR A N 1
ATOM 605 C CA . THR A 1 84 ? 3.693 0.317 11.750 1.00 90.38 84 THR A CA 1
ATOM 606 C C . THR A 1 84 ? 5.094 0.612 12.268 1.00 90.38 84 THR A C 1
ATOM 608 O O . THR A 1 84 ? 5.655 1.659 11.950 1.00 90.38 84 THR A O 1
ATOM 611 N N . ARG A 1 85 ? 5.706 -0.306 13.025 1.00 92.56 85 ARG A N 1
ATOM 612 C CA . ARG A 1 85 ? 7.086 -0.152 13.493 1.00 92.56 85 ARG A CA 1
ATOM 613 C C . ARG A 1 85 ? 8.069 -0.115 12.321 1.00 92.56 85 ARG A C 1
ATOM 615 O O . ARG A 1 85 ? 8.118 -1.054 11.525 1.00 92.56 85 ARG A O 1
ATOM 622 N N . ILE A 1 86 ? 8.905 0.924 12.281 1.00 93.81 86 ILE A N 1
ATOM 623 C CA . ILE A 1 86 ? 9.985 1.073 11.294 1.00 93.81 86 ILE A CA 1
ATOM 624 C C . ILE A 1 86 ? 10.907 -0.151 11.358 1.00 93.81 86 ILE A C 1
ATOM 626 O O . ILE A 1 86 ? 11.359 -0.559 12.430 1.00 93.81 86 ILE A O 1
ATOM 630 N N . ARG A 1 87 ? 11.157 -0.757 10.195 1.00 93.62 87 ARG A N 1
ATOM 631 C CA . ARG A 1 87 ? 12.043 -1.918 10.020 1.00 93.62 87 ARG A CA 1
ATOM 632 C C . ARG A 1 87 ? 13.285 -1.593 9.206 1.00 93.62 87 ARG A C 1
ATOM 634 O O . ARG A 1 87 ? 14.301 -2.255 9.381 1.00 93.62 87 ARG A O 1
ATOM 641 N N . SER A 1 88 ? 13.202 -0.600 8.330 1.00 93.00 88 SER A N 1
ATOM 642 C CA . SER A 1 88 ? 14.322 -0.112 7.536 1.00 93.00 88 SER A CA 1
ATOM 643 C C . SER A 1 88 ? 14.175 1.390 7.329 1.00 93.00 88 SER A C 1
ATOM 645 O O . SER A 1 88 ? 13.081 1.875 7.039 1.00 93.00 88 SER A O 1
ATOM 647 N N . GLU A 1 89 ? 15.276 2.112 7.495 1.00 93.50 89 GLU A N 1
ATOM 648 C CA . GLU A 1 89 ? 15.375 3.547 7.260 1.00 93.50 89 GLU A CA 1
ATOM 649 C C . GLU A 1 89 ? 16.742 3.887 6.671 1.00 93.50 89 GLU A C 1
ATOM 651 O O . GLU A 1 89 ? 17.742 3.242 6.996 1.00 93.50 89 GLU A O 1
ATOM 656 N N . GLY A 1 90 ? 16.777 4.878 5.784 1.00 91.81 90 GLY A N 1
ATOM 657 C CA . GLY A 1 90 ? 18.001 5.360 5.152 1.00 91.81 90 GLY A CA 1
ATOM 658 C C . GLY A 1 90 ? 17.809 5.628 3.666 1.00 91.81 90 GLY A C 1
ATOM 659 O O . GLY A 1 90 ? 16.686 5.733 3.177 1.00 91.81 90 GLY A O 1
ATOM 660 N N . ILE A 1 91 ? 18.913 5.748 2.935 1.00 91.12 91 ILE A N 1
ATOM 661 C CA . ILE A 1 91 ? 18.858 5.952 1.488 1.00 91.12 91 ILE A CA 1
ATOM 662 C C . ILE A 1 91 ? 18.543 4.627 0.795 1.00 91.12 91 ILE A C 1
ATOM 664 O O . ILE A 1 91 ? 19.304 3.664 0.901 1.00 91.12 91 ILE A O 1
ATOM 668 N N . ASP A 1 92 ? 17.431 4.588 0.063 1.00 89.44 92 ASP A N 1
ATOM 669 C CA . ASP A 1 92 ? 17.105 3.467 -0.813 1.00 89.44 92 ASP A CA 1
ATOM 670 C C . ASP A 1 92 ? 18.135 3.392 -1.948 1.00 89.44 92 ASP A C 1
ATOM 672 O O . ASP A 1 92 ? 18.312 4.336 -2.713 1.00 89.44 92 ASP A O 1
ATOM 676 N N . LEU A 1 93 ? 18.810 2.251 -2.077 1.00 90.69 93 LEU A N 1
ATOM 677 C CA . LEU A 1 93 ? 19.871 2.039 -3.063 1.00 90.69 93 LEU A CA 1
ATOM 678 C C . LEU A 1 93 ? 19.368 2.037 -4.517 1.00 90.69 93 LEU A C 1
ATOM 680 O O . LEU A 1 93 ? 20.160 2.257 -5.438 1.00 90.69 93 LEU A O 1
ATOM 684 N N . VAL A 1 94 ? 18.076 1.771 -4.735 1.00 89.25 94 VAL A N 1
ATOM 685 C CA . VAL A 1 94 ? 17.440 1.773 -6.059 1.00 89.25 94 VAL A CA 1
ATOM 686 C C . VAL A 1 94 ? 17.062 3.193 -6.467 1.00 89.25 94 VAL A C 1
ATOM 688 O O . VAL A 1 94 ? 17.398 3.628 -7.570 1.00 89.25 94 VAL A O 1
ATOM 691 N N . SER A 1 95 ? 16.352 3.921 -5.601 1.00 84.25 95 SER A N 1
ATOM 692 C CA . SER A 1 95 ? 15.857 5.267 -5.921 1.00 84.25 95 SER A CA 1
ATOM 693 C C . SER A 1 95 ? 16.846 6.392 -5.596 1.00 84.25 95 SER A C 1
ATOM 695 O O . SER A 1 95 ? 16.762 7.466 -6.200 1.00 84.25 95 SER A O 1
ATOM 697 N N . GLY A 1 96 ? 17.785 6.158 -4.676 1.00 86.88 96 GLY A N 1
ATOM 698 C CA . GLY A 1 96 ? 18.685 7.150 -4.079 1.00 86.88 96 GLY A CA 1
ATOM 699 C C . GLY A 1 96 ? 17.989 8.145 -3.155 1.00 86.88 96 GLY A C 1
ATOM 700 O O . GLY A 1 96 ? 18.557 9.192 -2.862 1.00 86.88 96 GLY A O 1
ATOM 701 N N . VAL A 1 97 ? 16.749 7.869 -2.745 1.00 85.94 97 VAL A N 1
ATOM 702 C CA . VAL A 1 97 ? 15.943 8.766 -1.911 1.00 85.94 97 VAL A CA 1
ATOM 703 C C . VAL A 1 97 ? 15.880 8.226 -0.488 1.00 85.94 97 VAL A C 1
ATOM 705 O O . VAL A 1 97 ? 15.760 7.017 -0.274 1.00 85.94 97 VAL A O 1
ATOM 708 N N . GLU A 1 98 ? 15.931 9.126 0.492 1.00 89.56 98 GLU A N 1
ATOM 709 C CA . GLU A 1 98 ? 15.667 8.780 1.887 1.00 89.56 98 GLU A CA 1
ATOM 710 C C . GLU A 1 98 ? 14.272 8.160 2.021 1.00 89.56 98 GLU A C 1
ATOM 712 O O . GLU A 1 98 ? 13.255 8.776 1.700 1.00 89.56 98 GLU A O 1
ATOM 717 N N . SER A 1 99 ? 14.241 6.910 2.463 1.00 89.06 99 SER A N 1
ATOM 718 C CA . SER A 1 99 ? 13.051 6.075 2.504 1.00 89.06 99 SER A CA 1
ATOM 719 C C . SER A 1 99 ? 12.950 5.378 3.852 1.00 89.06 99 SER A C 1
ATOM 721 O O . SER A 1 99 ? 13.951 5.004 4.468 1.00 89.06 99 SER A O 1
ATOM 723 N N . ARG A 1 100 ? 11.714 5.193 4.314 1.00 92.00 100 ARG A N 1
ATOM 724 C CA . ARG A 1 100 ? 11.404 4.465 5.543 1.00 92.00 100 ARG A CA 1
ATOM 725 C C . ARG A 1 100 ? 10.316 3.447 5.276 1.00 92.00 100 ARG A C 1
ATOM 727 O O . ARG A 1 100 ? 9.265 3.779 4.726 1.00 92.00 100 ARG A O 1
ATOM 734 N N . PHE A 1 101 ? 10.577 2.217 5.698 1.00 92.50 101 PHE A N 1
ATOM 735 C CA . PHE A 1 101 ? 9.681 1.089 5.522 1.00 92.50 101 PHE A CA 1
ATOM 736 C C . PHE A 1 101 ? 9.374 0.444 6.864 1.00 92.50 101 PHE A C 1
ATOM 738 O O . PHE A 1 101 ? 10.268 0.121 7.655 1.00 92.50 101 PHE A O 1
ATOM 745 N N . ALA A 1 102 ? 8.086 0.232 7.094 1.00 93.94 102 ALA A N 1
ATOM 746 C CA . ALA A 1 102 ? 7.590 -0.658 8.124 1.00 93.94 102 ALA A CA 1
ATOM 747 C C . ALA A 1 102 ? 7.386 -2.062 7.521 1.00 93.94 102 ALA A C 1
ATOM 749 O O . ALA A 1 102 ? 7.899 -2.367 6.440 1.00 93.94 102 ALA A O 1
ATOM 750 N N . LEU A 1 103 ? 6.677 -2.964 8.202 1.00 93.50 103 LEU A N 1
ATOM 751 C CA . LEU A 1 103 ? 6.521 -4.331 7.697 1.00 93.50 103 LEU A CA 1
ATOM 752 C C . LEU A 1 103 ? 5.544 -4.372 6.507 1.00 93.50 103 LEU A C 1
ATOM 754 O O . LEU A 1 103 ? 4.336 -4.458 6.694 1.00 93.50 103 LEU A O 1
ATOM 758 N N . GLY A 1 104 ? 6.083 -4.323 5.285 1.00 89.88 104 GLY A N 1
ATOM 759 C CA . GLY A 1 104 ? 5.310 -4.384 4.036 1.00 89.88 104 GLY A CA 1
ATOM 760 C C . GLY A 1 104 ? 4.678 -3.058 3.596 1.00 89.88 104 GLY A C 1
ATOM 761 O O . GLY A 1 104 ? 3.919 -3.048 2.630 1.00 89.88 104 GLY A O 1
ATOM 762 N N . PHE A 1 105 ? 4.991 -1.952 4.277 1.00 92.88 105 PHE A N 1
ATOM 763 C CA . PHE A 1 105 ? 4.407 -0.636 4.019 1.00 92.88 105 PHE A CA 1
ATOM 764 C C . PHE A 1 105 ? 5.470 0.461 3.963 1.00 92.88 105 PHE A C 1
ATOM 766 O O . PHE A 1 105 ? 6.450 0.439 4.710 1.00 92.88 105 PHE A O 1
ATOM 773 N N . GLU A 1 106 ? 5.226 1.453 3.114 1.00 91.56 106 GLU A N 1
ATOM 774 C CA . GLU A 1 106 ? 5.911 2.743 3.125 1.00 91.56 106 GLU A CA 1
ATOM 775 C C . GLU A 1 106 ? 5.413 3.592 4.303 1.00 91.56 106 GLU A C 1
ATOM 777 O O . GLU A 1 106 ? 4.225 3.560 4.654 1.00 91.56 106 GLU A O 1
ATOM 782 N N . VAL A 1 107 ? 6.315 4.384 4.887 1.00 90.44 107 VAL A N 1
ATOM 783 C CA . VAL A 1 107 ? 5.991 5.366 5.929 1.00 90.44 107 VAL A CA 1
ATOM 784 C C . VAL A 1 107 ? 5.873 6.759 5.303 1.00 90.44 107 VAL A C 1
ATOM 786 O O . VAL A 1 107 ? 6.760 7.214 4.582 1.00 90.44 107 VAL A O 1
ATOM 789 N N . PHE A 1 108 ? 4.757 7.443 5.563 1.00 83.12 108 PHE A N 1
ATOM 790 C CA . PHE A 1 108 ? 4.363 8.661 4.837 1.00 83.12 108 PHE A CA 1
ATOM 791 C C . PHE A 1 108 ? 4.551 9.973 5.604 1.00 83.12 108 PHE A C 1
ATOM 793 O O . PHE A 1 108 ? 4.307 11.039 5.047 1.00 83.12 108 PHE A O 1
ATOM 800 N N . ASP A 1 109 ? 4.966 9.933 6.862 1.00 81.12 109 ASP A N 1
ATOM 801 C CA . ASP A 1 109 ? 5.102 11.097 7.748 1.00 81.12 109 ASP A CA 1
ATOM 802 C C . ASP A 1 109 ? 6.109 12.151 7.258 1.00 81.12 109 ASP A C 1
ATOM 804 O O . ASP A 1 109 ? 5.879 13.336 7.468 1.00 81.12 109 ASP A O 1
ATOM 808 N N . ALA A 1 110 ? 7.172 11.776 6.539 1.00 82.94 110 ALA A N 1
ATOM 809 C CA . ALA A 1 110 ? 8.059 12.763 5.909 1.00 82.94 110 ALA A CA 1
ATOM 810 C C . ALA A 1 110 ? 7.335 13.566 4.813 1.00 82.94 110 ALA A C 1
ATOM 812 O O . ALA A 1 110 ? 7.529 14.773 4.679 1.00 82.94 110 ALA A O 1
ATOM 813 N N . ARG A 1 111 ? 6.461 12.902 4.044 1.00 80.06 111 ARG A N 1
ATOM 814 C CA . ARG A 1 111 ? 5.668 13.524 2.973 1.00 80.06 111 ARG A CA 1
ATOM 815 C C . ARG A 1 111 ? 4.428 14.243 3.511 1.00 80.06 111 ARG A C 1
ATOM 817 O O . ARG A 1 111 ? 4.022 15.267 2.966 1.00 80.06 111 ARG A O 1
ATOM 824 N N . TYR A 1 112 ? 3.836 13.712 4.576 1.00 81.50 112 TYR A N 1
ATOM 825 C CA . TYR A 1 112 ? 2.628 14.207 5.226 1.00 81.50 112 TYR A CA 1
ATOM 826 C C . TYR A 1 112 ? 2.808 14.201 6.757 1.00 81.50 112 TYR A C 1
ATOM 828 O O . TYR A 1 112 ? 2.271 13.322 7.439 1.00 81.50 112 TYR A O 1
ATOM 836 N N . PRO A 1 113 ? 3.497 15.207 7.335 1.00 82.38 113 PRO A N 1
ATOM 837 C CA . PRO A 1 113 ? 3.815 15.242 8.771 1.00 82.38 113 PRO A CA 1
ATOM 838 C C . PRO A 1 113 ? 2.598 15.142 9.693 1.00 82.38 113 PRO A C 1
ATOM 840 O O . PRO A 1 113 ? 2.692 14.635 10.810 1.00 82.38 113 PRO A O 1
ATOM 843 N N . CYS A 1 114 ? 1.427 15.579 9.219 1.00 78.56 114 CYS A N 1
ATOM 844 C CA . CYS A 1 114 ? 0.188 15.517 9.987 1.00 78.56 114 CYS A CA 1
ATOM 845 C C . CYS A 1 114 ? -0.275 14.078 10.285 1.00 78.56 114 CYS A C 1
ATOM 847 O O . CYS A 1 114 ? -0.993 13.863 11.262 1.00 78.56 114 CYS A O 1
ATOM 849 N N . LEU A 1 115 ? 0.164 13.093 9.493 1.00 81.75 115 LEU A N 1
ATOM 850 C CA . LEU A 1 115 ? -0.165 11.687 9.712 1.00 81.75 115 LEU A CA 1
ATOM 851 C C . LEU A 1 115 ? 0.607 11.089 10.899 1.00 81.75 115 LEU A C 1
ATOM 853 O O . LEU A 1 115 ? 0.122 10.149 11.522 1.00 81.75 115 LEU A O 1
ATOM 857 N N . GLY A 1 116 ? 1.758 11.658 11.266 1.00 84.88 116 GLY A N 1
ATOM 858 C CA . GLY A 1 116 ? 2.626 11.126 12.316 1.00 84.88 116 GLY A CA 1
ATOM 859 C C . GLY A 1 116 ? 3.371 9.842 11.913 1.00 84.88 116 GLY A C 1
ATOM 860 O O . GLY A 1 116 ? 3.010 9.200 10.929 1.00 84.88 116 GLY A O 1
ATOM 861 N N . PRO A 1 117 ? 4.406 9.455 12.678 1.00 84.88 117 PRO A N 1
ATOM 862 C CA . PRO A 1 117 ? 5.382 8.429 12.286 1.00 84.88 117 PRO A CA 1
ATOM 863 C C . PRO A 1 117 ? 4.825 7.003 12.191 1.00 84.88 117 PRO A C 1
ATOM 865 O O . PRO A 1 117 ? 5.438 6.147 11.568 1.00 84.88 117 PRO A O 1
ATOM 868 N N . GLU A 1 118 ? 3.654 6.746 12.772 1.00 85.56 118 GLU A N 1
ATOM 869 C CA . GLU A 1 118 ? 2.963 5.452 12.687 1.00 85.56 118 GLU A CA 1
ATOM 870 C C . GLU A 1 118 ? 2.108 5.316 11.419 1.00 85.56 118 GLU A C 1
ATOM 872 O O . GLU A 1 118 ? 1.381 4.336 11.253 1.00 85.56 118 GLU A O 1
ATOM 877 N N . ALA A 1 119 ? 2.131 6.320 10.538 1.00 88.12 119 ALA A N 1
ATOM 878 C CA . ALA A 1 119 ? 1.384 6.280 9.299 1.00 88.12 119 ALA A CA 1
ATOM 879 C C . ALA A 1 119 ? 1.989 5.269 8.325 1.00 88.12 119 ALA A C 1
ATOM 881 O O . ALA A 1 119 ? 3.156 5.379 7.953 1.00 88.12 119 ALA A O 1
ATOM 882 N N . PHE A 1 120 ? 1.171 4.331 7.865 1.00 88.00 120 PHE A N 1
ATOM 883 C CA . PHE A 1 120 ? 1.593 3.238 6.998 1.00 88.00 120 PHE A CA 1
ATOM 884 C C . PHE A 1 120 ? 0.705 3.162 5.762 1.00 88.00 120 PHE A C 1
ATOM 886 O O . PHE A 1 120 ? -0.507 3.386 5.827 1.00 88.00 120 PHE A O 1
ATOM 893 N N . GLY A 1 121 ? 1.302 2.847 4.619 1.00 90.94 121 GLY A N 1
ATOM 894 C CA . GLY A 1 121 ? 0.587 2.780 3.356 1.00 90.94 121 GLY A CA 1
ATOM 895 C C . GLY A 1 121 ? 1.441 2.267 2.210 1.00 90.94 121 GLY A C 1
ATOM 896 O O . GLY A 1 121 ? 2.486 1.662 2.426 1.00 90.94 121 GLY A O 1
ATOM 897 N N . HIS A 1 122 ? 1.009 2.542 0.984 1.00 91.81 122 HIS A N 1
ATOM 898 C CA . HIS A 1 122 ? 1.818 2.287 -0.203 1.00 91.81 122 HIS A CA 1
ATOM 899 C C . HIS A 1 122 ? 1.482 3.266 -1.336 1.00 91.81 122 HIS A C 1
ATOM 901 O O . HIS A 1 122 ? 0.309 3.565 -1.596 1.00 91.81 122 HIS A O 1
ATOM 907 N N . GLY A 1 123 ? 2.513 3.751 -2.030 1.00 87.44 123 GLY A N 1
ATOM 908 C CA . GLY A 1 123 ? 2.412 4.471 -3.294 1.00 87.44 123 GLY A CA 1
ATOM 909 C C . GLY A 1 123 ? 2.541 3.537 -4.499 1.00 87.44 123 GLY A C 1
ATOM 910 O O . GLY A 1 123 ? 3.442 2.715 -4.582 1.00 87.44 123 GLY A O 1
ATOM 911 N N . GLY A 1 124 ? 1.627 3.641 -5.452 1.00 82.38 124 GLY A N 1
ATOM 912 C CA . GLY A 1 124 ? 1.656 2.935 -6.725 1.00 82.38 124 GLY A CA 1
ATOM 913 C C . GLY A 1 124 ? 2.285 3.785 -7.827 1.00 82.38 124 GLY A C 1
ATOM 914 O O . GLY A 1 124 ? 2.146 5.010 -7.857 1.00 82.38 124 GLY A O 1
ATOM 915 N N . THR A 1 125 ? 2.912 3.121 -8.796 1.00 75.38 125 THR A N 1
ATOM 916 C CA . THR A 1 125 ? 3.669 3.746 -9.897 1.00 75.38 125 THR A CA 1
ATOM 917 C C . THR A 1 125 ? 2.858 4.755 -10.719 1.00 75.38 125 THR A C 1
ATOM 919 O O . THR A 1 125 ? 3.406 5.740 -11.203 1.00 75.38 125 THR A O 1
ATOM 922 N N . ALA A 1 126 ? 1.544 4.548 -10.856 1.00 76.56 126 ALA A N 1
ATOM 923 C CA . ALA A 1 126 ? 0.654 5.429 -11.618 1.00 76.56 126 ALA A CA 1
ATOM 924 C C . ALA A 1 126 ? 0.144 6.655 -10.833 1.00 76.56 126 ALA A C 1
ATOM 926 O O . ALA A 1 126 ? -0.715 7.368 -11.344 1.00 76.56 126 ALA A O 1
ATOM 927 N N . GLY A 1 127 ? 0.638 6.887 -9.609 1.00 76.00 127 GLY A N 1
ATOM 928 C CA . GLY A 1 127 ? 0.225 8.003 -8.748 1.00 76.00 127 GLY A CA 1
ATOM 929 C C . GLY A 1 127 ? -0.934 7.683 -7.800 1.00 76.00 127 GLY A C 1
ATOM 930 O O . GLY A 1 127 ? -1.445 8.579 -7.135 1.00 76.00 127 GLY A O 1
ATOM 931 N N . ALA A 1 128 ? -1.357 6.418 -7.726 1.00 82.44 128 ALA A N 1
ATOM 932 C CA . ALA A 1 128 ? -2.304 5.970 -6.712 1.00 82.44 128 ALA A CA 1
ATOM 933 C C . ALA A 1 128 ? -1.592 5.845 -5.359 1.00 82.44 128 ALA A C 1
ATOM 935 O O . ALA A 1 128 ? -0.564 5.189 -5.283 1.00 82.44 128 ALA A O 1
ATOM 936 N N . SER A 1 129 ? -2.122 6.411 -4.284 1.00 85.38 129 SER A N 1
ATOM 937 C CA . SER A 1 129 ? -1.578 6.212 -2.935 1.00 85.38 129 SER A CA 1
ATOM 938 C C . SER A 1 129 ? -2.697 5.994 -1.934 1.00 85.38 129 SER A C 1
ATOM 940 O O . SER A 1 129 ? -3.749 6.633 -2.026 1.00 85.38 129 SER A O 1
ATOM 942 N N . ALA A 1 130 ? -2.458 5.115 -0.966 1.00 87.12 130 ALA A N 1
ATOM 943 C CA . ALA A 1 130 ? -3.339 4.913 0.172 1.00 87.12 130 ALA A CA 1
ATOM 944 C C . ALA A 1 130 ? -2.522 4.648 1.433 1.00 87.12 130 ALA A C 1
ATOM 946 O O . ALA A 1 130 ? -1.491 3.980 1.383 1.00 87.12 130 ALA A O 1
ATOM 947 N N . PHE A 1 131 ? -2.988 5.189 2.551 1.00 88.38 131 PHE A N 1
ATOM 948 C CA . PHE A 1 131 ? -2.316 5.108 3.839 1.00 88.38 131 PHE A CA 1
ATOM 949 C C . PHE A 1 131 ? -3.324 5.276 4.974 1.00 88.38 131 PHE A C 1
ATOM 951 O O . PHE A 1 131 ? -4.411 5.823 4.784 1.00 88.38 131 PHE A O 1
ATOM 958 N N . ALA A 1 132 ? -2.933 4.845 6.166 1.00 87.25 132 ALA A N 1
ATOM 959 C CA . ALA A 1 132 ? -3.664 5.014 7.410 1.00 87.25 132 ALA A CA 1
ATOM 960 C C . ALA A 1 132 ? -2.733 5.512 8.511 1.00 87.25 132 ALA A C 1
ATOM 962 O O . ALA A 1 132 ? -1.529 5.287 8.454 1.00 87.25 132 ALA A O 1
ATOM 963 N N . SER A 1 133 ? -3.295 6.165 9.526 1.00 87.38 133 SER A N 1
ATOM 964 C CA . SER A 1 133 ? -2.559 6.570 10.723 1.00 87.38 133 SER A CA 1
ATOM 965 C C . SER A 1 133 ? -3.368 6.217 11.970 1.00 87.38 133 SER A C 1
ATOM 967 O O . SER A 1 133 ? -4.481 6.734 12.112 1.00 87.38 133 SER A O 1
ATOM 969 N N . PRO A 1 134 ? -2.828 5.396 12.892 1.00 83.81 134 PRO A N 1
ATOM 970 C CA . PRO A 1 134 ? -3.471 5.108 14.177 1.00 83.81 134 PRO A CA 1
ATOM 971 C C . PRO A 1 134 ? -3.748 6.370 15.009 1.00 83.81 134 PRO A C 1
ATOM 973 O O . PRO A 1 134 ? -4.752 6.451 15.717 1.00 83.81 134 PRO A O 1
ATOM 976 N N . ARG A 1 135 ? -2.897 7.397 14.875 1.00 79.31 135 ARG A N 1
ATOM 977 C CA . ARG A 1 135 ? -3.028 8.684 15.576 1.00 79.31 135 ARG A CA 1
ATOM 978 C C . ARG A 1 135 ? -4.288 9.451 15.170 1.00 79.31 135 ARG A C 1
ATOM 980 O O . ARG A 1 135 ? -4.844 10.218 15.959 1.00 79.31 135 ARG A O 1
ATOM 987 N N . LEU A 1 136 ? -4.744 9.271 13.934 1.00 72.88 136 LEU A N 1
ATOM 988 C CA . LEU A 1 136 ? -5.903 9.966 13.392 1.00 72.88 136 LEU A CA 1
ATOM 989 C C . LEU A 1 136 ? -7.177 9.157 13.693 1.00 72.88 136 LEU A C 1
ATOM 991 O O . LEU A 1 136 ? -7.608 8.318 12.911 1.00 72.88 136 LEU A O 1
ATOM 995 N N . THR A 1 137 ? -7.782 9.423 14.856 1.00 56.44 137 THR A N 1
ATOM 996 C CA . THR A 1 137 ? -8.989 8.738 15.382 1.00 56.44 137 THR A CA 1
ATOM 997 C C . THR A 1 137 ? -10.181 8.684 14.400 1.00 56.44 137 THR A C 1
ATOM 999 O O . THR A 1 137 ? -10.262 9.470 13.454 1.00 56.44 137 THR A O 1
ATOM 1002 N N . ARG A 1 138 ? -11.194 7.828 14.661 1.00 52.97 138 ARG A N 1
ATOM 1003 C CA . ARG A 1 138 ? -12.409 7.647 13.813 1.00 52.97 138 ARG A CA 1
ATOM 1004 C C . ARG A 1 138 ? -13.053 8.961 13.333 1.00 52.97 138 ARG A C 1
ATOM 1006 O O . ARG A 1 138 ? -13.493 9.075 12.188 1.00 52.97 138 ARG A O 1
ATOM 1013 N N . ARG A 1 139 ? -13.110 9.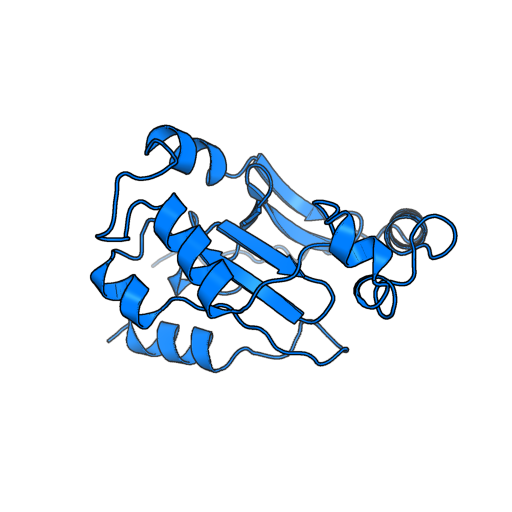971 14.213 1.00 47.06 139 ARG A N 1
ATOM 1014 C CA . ARG A 1 139 ? -13.745 11.284 13.961 1.00 47.06 139 ARG A CA 1
ATOM 1015 C C . ARG A 1 139 ? -12.961 12.146 12.969 1.00 47.06 139 ARG A C 1
ATOM 1017 O O . ARG A 1 139 ? -13.516 13.047 12.333 1.00 47.06 139 ARG A O 1
ATOM 1024 N N . HIS A 1 140 ? -11.671 11.867 12.870 1.00 48.09 140 HIS A N 1
ATOM 1025 C CA . HIS A 1 140 ? -10.736 12.479 11.953 1.00 48.09 140 HIS A CA 1
ATOM 1026 C C . HIS A 1 140 ? -10.671 11.695 10.639 1.00 48.09 140 HIS A C 1
ATOM 1028 O O . HIS A 1 140 ? -10.752 12.297 9.577 1.00 48.09 140 HIS A O 1
ATOM 1034 N N . TRP A 1 141 ? -10.693 10.359 10.708 1.00 45.06 141 TRP A N 1
ATOM 1035 C CA . TRP A 1 141 ? -10.684 9.463 9.550 1.00 45.06 141 TRP A CA 1
ATOM 1036 C C . TRP A 1 141 ? -11.854 9.682 8.578 1.00 45.06 141 TRP A C 1
ATOM 1038 O O . TRP A 1 141 ? -11.630 9.776 7.370 1.00 45.06 141 TRP A O 1
ATOM 1048 N N . ARG A 1 142 ? -13.088 9.898 9.078 1.00 43.84 142 ARG A N 1
ATOM 1049 C CA . ARG A 1 142 ? -14.244 10.294 8.231 1.00 43.84 142 ARG A CA 1
ATOM 1050 C C . ARG A 1 142 ? -13.976 11.576 7.417 1.00 43.84 142 ARG A C 1
ATOM 1052 O O . ARG A 1 142 ? -14.646 11.814 6.417 1.00 43.84 142 ARG A O 1
ATOM 1059 N N . ARG A 1 143 ? -12.998 12.389 7.839 1.00 35.44 143 ARG A N 1
ATOM 1060 C CA . ARG A 1 143 ? -12.551 13.634 7.202 1.00 35.44 143 ARG A CA 1
ATOM 1061 C C . ARG A 1 143 ? -11.149 13.565 6.580 1.00 35.44 143 ARG A C 1
ATOM 1063 O O . ARG A 1 143 ? -10.790 14.535 5.930 1.00 35.44 143 ARG A O 1
ATOM 1070 N N . THR A 1 144 ? -10.365 12.496 6.711 1.00 40.53 144 THR A N 1
ATOM 1071 C CA . THR A 1 144 ? -8.978 12.435 6.190 1.00 40.53 144 THR A CA 1
ATOM 1072 C C . THR A 1 144 ? -8.622 11.170 5.431 1.00 40.53 144 THR A C 1
ATOM 1074 O O . THR A 1 144 ? -7.478 11.057 5.002 1.00 40.53 144 THR A O 1
ATOM 1077 N N . ALA A 1 145 ? -9.568 10.249 5.223 1.00 42.22 145 ALA A N 1
ATOM 1078 C CA . ALA A 1 145 ? -9.395 9.110 4.331 1.00 42.22 145 ALA A CA 1
ATOM 1079 C C . ALA A 1 145 ? -8.974 9.585 2.925 1.00 42.22 145 ALA A C 1
ATOM 1081 O O . ALA A 1 145 ? -9.801 9.948 2.088 1.00 42.22 145 ALA A O 1
ATOM 1082 N N . GLY A 1 146 ? -7.664 9.632 2.700 1.00 42.81 146 GLY A N 1
ATOM 1083 C CA . GLY A 1 146 ? -7.034 10.037 1.459 1.00 42.81 146 GLY A CA 1
ATOM 1084 C C . GLY A 1 146 ? -6.595 8.792 0.717 1.00 42.81 146 GLY A C 1
ATOM 1085 O O . GLY A 1 146 ? -5.531 8.249 0.986 1.00 42.81 146 GLY A O 1
ATOM 1086 N N . ALA A 1 147 ? -7.412 8.343 -0.226 1.00 39.59 147 ALA A N 1
ATOM 1087 C CA . ALA A 1 147 ? -6.899 7.594 -1.357 1.00 39.59 147 ALA A CA 1
ATOM 1088 C C . ALA A 1 147 ? -6.699 8.615 -2.478 1.00 39.59 147 ALA A C 1
ATOM 1090 O O . ALA A 1 147 ? -7.663 9.043 -3.115 1.00 39.59 147 ALA A O 1
ATOM 1091 N N . ALA A 1 148 ? -5.460 9.059 -2.679 1.00 36.59 148 ALA A N 1
ATOM 1092 C CA . ALA A 1 148 ? -5.135 9.897 -3.822 1.00 36.59 148 ALA A CA 1
ATOM 1093 C C . ALA A 1 148 ? -5.051 8.970 -5.037 1.00 36.59 148 ALA A C 1
ATOM 1095 O O . ALA A 1 148 ? -4.035 8.327 -5.263 1.00 36.59 148 ALA A O 1
ATOM 1096 N N . ALA A 1 149 ? -6.147 8.827 -5.780 1.00 28.27 149 ALA A N 1
ATOM 1097 C CA . ALA A 1 149 ? -6.147 8.150 -7.071 1.00 28.27 149 ALA A CA 1
ATOM 1098 C C . ALA A 1 149 ? -6.022 9.216 -8.163 1.00 28.27 149 ALA A C 1
ATOM 1100 O O . ALA A 1 149 ? -7.023 9.778 -8.612 1.00 28.27 149 ALA A O 1
ATOM 1101 N N . HIS A 1 150 ? -4.796 9.528 -8.582 1.00 25.23 150 HIS A N 1
ATOM 1102 C CA . HIS A 1 150 ? -4.574 10.406 -9.727 1.00 25.23 150 HIS A CA 1
ATOM 1103 C C . HIS A 1 150 ? -3.779 9.692 -10.808 1.00 25.23 150 HIS A C 1
ATOM 1105 O O . HIS A 1 150 ? -2.587 9.459 -10.679 1.00 25.23 150 HIS A O 1
ATOM 1111 N N . HIS A 1 151 ? -4.471 9.388 -11.906 1.00 23.69 151 HIS A N 1
ATOM 1112 C CA . HIS A 1 151 ? -3.868 8.976 -13.162 1.00 23.69 151 HIS A CA 1
ATOM 1113 C C . HIS A 1 151 ? -3.249 10.205 -13.841 1.00 23.69 151 HIS A C 1
ATOM 1115 O O . HIS A 1 151 ? -3.934 10.938 -14.561 1.00 23.69 151 HIS A O 1
ATOM 1121 N N . ARG A 1 152 ? -1.952 10.438 -13.620 1.00 24.44 152 ARG A N 1
ATOM 1122 C CA . ARG A 1 152 ? -1.084 11.082 -14.617 1.00 24.44 152 ARG A CA 1
ATOM 1123 C C . ARG A 1 152 ? 0.390 10.806 -14.315 1.00 24.44 152 ARG A C 1
ATOM 1125 O O . ARG A 1 152 ? 0.968 11.321 -13.366 1.00 24.44 152 ARG A O 1
ATOM 1132 N N . SER A 1 153 ? 0.964 9.968 -15.173 1.00 30.39 153 SER A N 1
ATOM 1133 C CA . SER A 1 153 ? 2.396 9.752 -15.364 1.00 30.39 153 SER A CA 1
ATOM 1134 C C . SER A 1 153 ? 3.107 11.093 -15.544 1.00 30.39 153 SER A C 1
ATOM 1136 O O . SER A 1 153 ? 2.866 11.737 -16.557 1.00 30.39 153 SER A O 1
ATOM 1138 N N . THR A 1 154 ? 3.926 11.494 -14.567 1.00 24.36 154 THR A N 1
ATOM 1139 C CA . THR A 1 154 ? 5.298 12.039 -14.685 1.00 24.36 154 THR A CA 1
ATOM 1140 C C . THR A 1 154 ? 5.626 12.829 -13.415 1.00 24.36 154 THR A C 1
ATOM 1142 O O . THR A 1 154 ? 4.954 13.808 -13.108 1.00 24.36 154 THR A O 1
ATOM 1145 N N . SER A 1 155 ? 6.694 12.425 -12.718 1.00 26.08 155 SER A N 1
ATOM 1146 C CA . SER A 1 155 ? 7.268 13.021 -11.496 1.00 26.08 155 SER A CA 1
ATOM 1147 C C . SER A 1 155 ? 6.422 12.918 -10.212 1.00 26.08 155 SER A C 1
ATOM 1149 O O . SER A 1 155 ? 5.321 13.445 -10.100 1.00 26.08 155 SER A O 1
ATOM 1151 N N . GLN A 1 156 ? 6.992 12.278 -9.185 1.00 33.94 156 GLN A N 1
ATOM 1152 C CA . GLN A 1 156 ? 6.441 12.204 -7.821 1.00 33.94 156 GLN A CA 1
ATOM 1153 C C . GLN A 1 156 ? 6.427 13.571 -7.092 1.00 33.94 156 GLN A C 1
ATOM 1155 O O . GLN A 1 156 ? 6.108 13.633 -5.906 1.00 33.94 156 GLN A O 1
ATOM 1160 N N . SER A 1 157 ? 6.765 14.667 -7.781 1.00 26.09 157 SER A N 1
ATOM 1161 C CA . SER A 1 157 ? 6.875 16.023 -7.234 1.00 26.09 157 SER A CA 1
ATOM 1162 C C . SER A 1 157 ? 5.567 16.819 -7.245 1.00 26.09 157 SER A C 1
ATOM 1164 O O . SER A 1 157 ? 5.551 17.948 -6.761 1.00 26.09 157 SER A O 1
ATOM 1166 N N . TRP A 1 158 ? 4.460 16.256 -7.739 1.00 23.61 158 TRP A N 1
ATOM 1167 C CA . TRP A 1 158 ? 3.189 16.977 -7.801 1.00 23.61 158 TRP A CA 1
ATOM 1168 C C . TRP A 1 158 ? 2.177 16.511 -6.751 1.00 23.61 158 TRP A C 1
ATOM 1170 O O . TRP A 1 158 ? 1.927 15.328 -6.524 1.00 23.61 158 TRP A O 1
ATOM 1180 N N . MET A 1 159 ? 1.673 17.524 -6.053 1.00 32.81 159 MET A N 1
ATOM 1181 C CA . MET A 1 159 ? 0.932 17.502 -4.801 1.00 32.81 159 MET A CA 1
ATOM 1182 C C . MET A 1 159 ? -0.452 16.861 -4.953 1.00 32.81 159 MET A C 1
ATOM 1184 O O . MET A 1 159 ? -1.131 17.076 -5.953 1.00 32.81 159 MET A O 1
ATOM 1188 N N . ALA A 1 160 ? -0.914 16.162 -3.912 1.00 41.44 160 ALA A N 1
ATOM 1189 C CA . ALA A 1 160 ? -2.340 15.940 -3.685 1.00 41.44 160 ALA A CA 1
ATOM 1190 C C . ALA A 1 160 ? -2.855 17.112 -2.823 1.00 41.44 160 ALA A C 1
ATOM 1192 O O . ALA A 1 160 ? -2.736 17.040 -1.595 1.00 41.44 160 ALA A O 1
ATOM 1193 N N . PRO A 1 161 ? -3.378 18.207 -3.415 1.00 39.69 161 PRO A N 1
ATOM 1194 C CA . PRO A 1 161 ? -3.805 19.393 -2.667 1.00 39.69 161 PRO A CA 1
ATOM 1195 C C . PRO A 1 161 ? -4.847 19.070 -1.590 1.00 39.69 161 PRO A C 1
ATOM 1197 O O . PRO A 1 161 ? -4.914 19.769 -0.587 1.00 39.69 161 PRO A O 1
ATOM 1200 N N . GLU A 1 162 ? -5.608 17.983 -1.735 1.00 46.44 162 GLU A N 1
ATOM 1201 C CA . GLU A 1 162 ? -6.610 17.564 -0.753 1.00 46.44 162 GLU A CA 1
ATOM 1202 C C . GLU A 1 162 ? -6.019 17.025 0.558 1.00 46.44 162 GLU A C 1
ATOM 1204 O O . GLU A 1 162 ? -6.570 17.308 1.618 1.00 46.44 162 GLU A O 1
ATOM 1209 N N . VAL A 1 163 ? -4.905 16.282 0.527 1.00 49.06 163 VAL A N 1
ATOM 1210 C CA . VAL A 1 163 ? -4.258 15.775 1.755 1.00 49.06 163 VAL A CA 1
ATOM 1211 C C . VAL A 1 163 ? -3.519 16.913 2.452 1.00 49.06 163 VAL A C 1
ATOM 1213 O O . VAL A 1 163 ? -3.651 17.078 3.661 1.00 49.06 163 VAL A O 1
ATOM 1216 N N . THR A 1 164 ? -2.818 17.755 1.686 1.00 48.44 164 THR A N 1
ATOM 1217 C CA . THR A 1 164 ? -2.108 18.928 2.215 1.00 48.44 164 THR A CA 1
ATOM 1218 C C . THR A 1 164 ? -3.077 19.964 2.795 1.00 48.44 164 THR A C 1
ATOM 1220 O O . THR A 1 164 ? -2.867 20.428 3.910 1.00 48.44 164 THR A O 1
ATOM 1223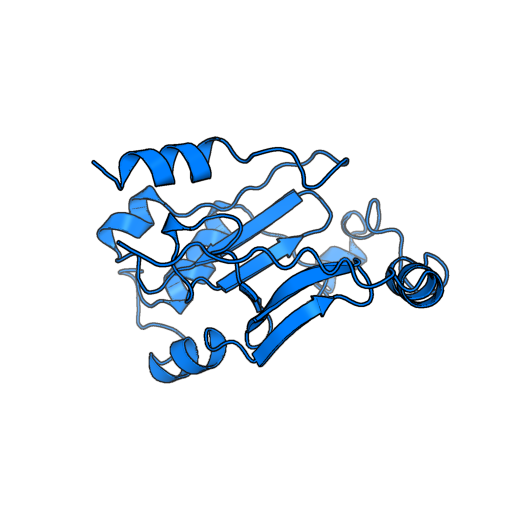 N N . SER A 1 165 ? -4.189 20.265 2.110 1.00 46.69 165 SER A N 1
ATOM 1224 C CA . SER A 1 165 ? -5.246 21.163 2.611 1.00 46.69 165 SER A CA 1
ATOM 1225 C C . SER A 1 165 ? -5.915 20.618 3.878 1.00 46.69 165 SER A C 1
ATOM 1227 O O . SER A 1 165 ? -6.173 21.369 4.825 1.00 46.69 165 SER A O 1
ATOM 1229 N N . ARG A 1 166 ? -6.132 19.296 3.952 1.00 52.62 166 ARG A N 1
ATOM 1230 C CA . ARG A 1 166 ? -6.647 18.646 5.164 1.00 52.62 166 ARG A CA 1
ATOM 1231 C C . ARG A 1 166 ? -5.618 18.676 6.296 1.00 52.62 166 ARG A C 1
ATOM 1233 O O . ARG A 1 166 ? -6.018 19.016 7.399 1.00 52.62 166 ARG A O 1
ATOM 1240 N N . CYS A 1 167 ? -4.320 18.469 6.036 1.00 44.75 167 CYS A N 1
ATOM 1241 C CA . CYS A 1 167 ? -3.245 18.689 7.019 1.00 44.75 167 CYS A CA 1
ATOM 1242 C C . CYS A 1 167 ? -3.227 20.136 7.555 1.00 44.75 167 CYS A C 1
ATOM 1244 O O . CYS A 1 167 ? -3.048 20.330 8.756 1.00 44.75 167 CYS A O 1
ATOM 1246 N N . SER A 1 168 ? -3.458 21.146 6.708 1.00 40.34 168 SER A N 1
ATOM 1247 C CA . SER A 1 168 ? -3.539 22.554 7.135 1.00 40.34 168 SER A CA 1
ATOM 1248 C C . SER A 1 168 ? -4.757 22.856 8.016 1.00 40.34 168 SER A C 1
ATOM 1250 O O . SER A 1 168 ? -4.686 23.726 8.875 1.00 40.34 168 SER A O 1
ATOM 1252 N N . SER A 1 169 ? -5.857 22.116 7.850 1.00 36.97 169 SER A N 1
ATOM 1253 C CA . SER A 1 169 ? -7.109 22.311 8.604 1.00 36.97 169 SER A CA 1
ATOM 1254 C C . SER A 1 169 ? -7.096 21.676 10.006 1.00 36.97 169 SER A C 1
ATOM 1256 O O . SER A 1 169 ? -8.084 21.765 10.725 1.00 36.97 169 SER A O 1
ATOM 1258 N N . ILE A 1 170 ? -6.016 20.974 10.364 1.00 38.22 170 ILE A N 1
ATOM 1259 C CA . ILE A 1 170 ? -5.854 20.216 11.620 1.00 38.22 170 ILE A CA 1
ATOM 1260 C C . ILE A 1 170 ? -4.943 20.957 12.610 1.00 38.22 170 ILE A C 1
ATOM 1262 O O . ILE A 1 170 ? -4.950 20.657 13.800 1.00 38.22 170 ILE A O 1
ATOM 1266 N N . MET A 1 171 ? -4.155 21.921 12.123 1.00 28.17 171 MET A N 1
ATOM 1267 C CA . MET A 1 171 ? -3.304 22.795 12.941 1.00 28.17 171 MET A CA 1
ATOM 1268 C C . MET A 1 171 ? -4.026 24.059 13.453 1.00 28.17 171 MET A C 1
ATOM 1270 O O . MET A 1 171 ? -3.370 24.933 14.015 1.00 28.17 171 MET A O 1
ATOM 1274 N N . LEU A 1 172 ? -5.348 24.152 13.274 1.00 28.73 172 LEU A N 1
ATOM 1275 C CA . LEU A 1 172 ? -6.242 25.175 13.836 1.00 28.73 172 LEU A CA 1
ATOM 1276 C C . LEU A 1 172 ? -7.302 24.489 14.702 1.00 28.73 172 LEU A C 1
ATOM 1278 O O . LEU A 1 172 ? -7.630 25.051 15.768 1.00 28.73 172 LEU A O 1
#

Organism: NCBI:txid334858